Protein AF-A0A0F5VK29-F1 (afdb_monomer)

Secondary structure (DSSP, 8-state):
--------PPPEEEE---STTT-S--PEEEES---HHHHHHHHHHHHHT-TTSPP--EEEEEEETTEEEEEESS--HHHHHHHHHHHHHHHHH--TTSPPPPHHHHHHHTS-GGGS--------SS---HHHHHHHHHHHHHH-GGGG-EE-TTSSSEE-

Foldseek 3Di:
DDDPPPPPWAKAKDFDLDDPVSPDFRKIKIFAADDPVLLVVLLVVVCVPDVPDDRFDWDWADPDRGIIIIGTPDDPPVVSVVSSVSSRCSSRVPPPQFDWDDPVLVVLVPDDPVRNDDDDDDDDPDDDDPVVVVVVVVVVCVVDVVVVWDAPPVRTGTHD

Solvent-accessible surface area (backbone atoms only — not comparable to full-atom values): 10023 Å² total; per-residue (Å²): 138,79,84,80,73,78,76,91,53,72,52,45,70,46,79,57,44,60,66,87,93,41,82,42,67,71,37,36,39,38,36,34,63,71,60,68,68,60,52,51,49,56,55,45,56,68,50,70,80,42,94,84,58,77,76,82,50,66,46,81,44,77,80,50,88,39,32,34,35,43,37,64,74,69,84,54,70,73,61,39,52,54,53,47,51,50,50,43,46,51,64,63,58,72,51,85,70,71,49,66,61,52,72,70,56,51,59,43,68,73,42,61,80,94,68,56,73,87,83,88,87,82,86,68,98,56,90,72,59,70,66,61,53,53,51,50,53,49,51,50,49,70,76,34,64,75,78,60,51,40,65,42,96,84,69,58,35,54,36,126

Sequence (160 aa):
MTVSRSSDAAISVVVDPGPPPHTAPWDLELRGPLDPAVLEDVLGELASGDPGRPGWQHRLLRHGPDHHTLRFIQRDGAIAASVVGRIADLLTELLVIDRPLVPAQCAVLTRPVRHRYEAVFIEPAASPDAGAVREALRSVVAAHPQLRSRLDRTGGRPTG

pLDDT: mean 74.69, std 14.73, range [28.17, 94.69]

Structure (mmCIF, N/CA/C/O backbone):
data_AF-A0A0F5VK29-F1
#
_entry.id   AF-A0A0F5VK29-F1
#
loop_
_atom_site.group_PDB
_atom_site.id
_atom_site.type_symbol
_atom_site.label_atom_id
_atom_site.label_alt_id
_atom_site.label_comp_id
_atom_site.label_asym_id
_atom_site.label_entity_id
_atom_site.label_seq_id
_atom_site.pdbx_PDB_ins_code
_atom_site.Cartn_x
_atom_site.Cartn_y
_atom_site.Cartn_z
_atom_site.occupancy
_atom_site.B_iso_or_equiv
_atom_site.auth_seq_id
_atom_site.auth_comp_id
_atom_site.auth_asym_id
_atom_site.auth_atom_id
_atom_site.pdbx_PDB_model_num
ATOM 1 N N . MET A 1 1 ? -3.551 -27.413 26.839 1.00 30.78 1 MET A N 1
ATOM 2 C CA . MET A 1 1 ? -2.966 -26.962 25.560 1.00 30.78 1 MET A CA 1
ATOM 3 C C . MET A 1 1 ? -4.003 -26.107 24.855 1.00 30.78 1 MET A C 1
ATOM 5 O O . MET A 1 1 ? -4.966 -26.652 24.337 1.00 30.78 1 MET A O 1
ATOM 9 N N . THR A 1 2 ? -3.879 -24.784 24.914 1.00 30.69 2 THR A N 1
ATOM 10 C CA . THR A 1 2 ? -4.768 -23.858 24.199 1.00 30.69 2 THR A CA 1
ATOM 11 C C . THR A 1 2 ? -3.954 -23.179 23.116 1.00 30.69 2 THR A C 1
ATOM 13 O O . THR A 1 2 ? -2.945 -22.539 23.393 1.00 30.69 2 THR A O 1
ATOM 16 N N . VAL A 1 3 ? -4.366 -23.420 21.877 1.00 32.47 3 VAL A N 1
ATOM 17 C CA . VAL A 1 3 ? -3.751 -22.906 20.658 1.00 32.47 3 VAL A CA 1
ATOM 18 C C . VAL A 1 3 ? -3.843 -21.382 20.680 1.00 32.47 3 VAL A C 1
ATOM 20 O O . VAL A 1 3 ? -4.936 -20.834 20.542 1.00 32.47 3 VAL A O 1
ATOM 23 N N . SER A 1 4 ? -2.706 -20.703 20.840 1.00 28.17 4 SER A N 1
ATOM 24 C CA . SER A 1 4 ? -2.569 -19.296 20.470 1.00 28.17 4 SER A CA 1
ATOM 25 C C . SER A 1 4 ? -2.789 -19.200 18.964 1.00 28.17 4 SER A C 1
ATOM 27 O O . SER A 1 4 ? -1.886 -19.468 18.174 1.00 28.17 4 SER A O 1
ATOM 29 N N . ARG A 1 5 ? -4.014 -18.879 18.545 1.00 38.47 5 ARG A N 1
ATOM 30 C CA . ARG A 1 5 ? -4.234 -18.349 17.201 1.00 38.47 5 ARG A CA 1
ATOM 31 C C . ARG A 1 5 ? -3.678 -16.931 17.232 1.00 3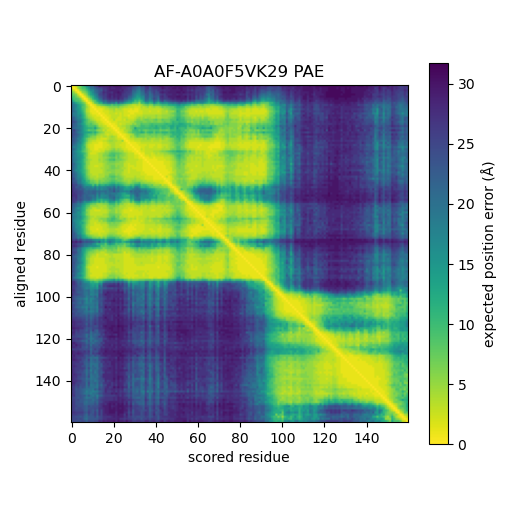8.47 5 ARG A C 1
ATOM 33 O O . ARG A 1 5 ? -4.366 -16.027 17.692 1.00 38.47 5 ARG A O 1
ATOM 40 N N . SER A 1 6 ? -2.420 -16.758 16.828 1.00 39.81 6 SER A N 1
ATOM 41 C CA . SER A 1 6 ? -1.913 -15.437 16.457 1.00 39.81 6 SER A CA 1
ATOM 42 C C . SER A 1 6 ? -2.869 -14.885 15.406 1.00 39.81 6 SER A C 1
ATOM 44 O O . SER A 1 6 ? -3.028 -15.483 14.342 1.00 39.81 6 SER A O 1
ATOM 46 N N . SER A 1 7 ? -3.599 -13.832 15.765 1.00 41.06 7 SER A N 1
ATOM 47 C CA . SER A 1 7 ? -4.552 -13.187 14.874 1.00 41.06 7 SER A CA 1
ATOM 48 C C . SER A 1 7 ? -3.758 -12.451 13.803 1.00 41.06 7 SER A C 1
ATOM 50 O O . SER A 1 7 ? -3.199 -11.391 14.057 1.00 41.06 7 SER A O 1
ATOM 52 N N . ASP A 1 8 ? -3.688 -13.058 12.624 1.00 50.28 8 ASP A N 1
ATOM 53 C CA . ASP A 1 8 ? -3.219 -12.482 11.362 1.00 50.28 8 ASP A CA 1
ATOM 54 C C . ASP A 1 8 ? -4.257 -11.465 10.840 1.00 50.28 8 ASP A C 1
ATOM 56 O O . ASP A 1 8 ? -4.793 -11.589 9.740 1.00 50.28 8 ASP A O 1
ATOM 60 N N . ALA A 1 9 ? -4.683 -10.535 11.699 1.00 61.31 9 ALA A N 1
ATOM 61 C CA . ALA A 1 9 ? -5.687 -9.533 11.368 1.00 61.31 9 ALA A CA 1
ATOM 62 C C . ALA A 1 9 ? -4.984 -8.206 11.080 1.00 61.31 9 ALA A C 1
ATOM 64 O O . ALA A 1 9 ? -4.315 -7.644 11.942 1.00 61.31 9 ALA A O 1
ATOM 65 N N . ALA A 1 10 ? -5.137 -7.721 9.849 1.00 71.12 10 ALA A N 1
ATOM 66 C CA . ALA A 1 10 ? -4.576 -6.452 9.411 1.00 71.12 10 ALA A CA 1
ATOM 67 C C . ALA A 1 10 ? -5.182 -5.270 10.184 1.00 71.12 10 ALA A C 1
ATOM 69 O O . ALA A 1 10 ? -6.384 -5.245 10.464 1.00 71.12 10 ALA A O 1
ATOM 70 N N . ILE A 1 11 ? -4.349 -4.272 10.475 1.00 81.06 11 ILE A N 1
ATOM 71 C CA . ILE A 1 11 ? -4.795 -2.984 10.998 1.00 81.06 11 ILE A CA 1
ATOM 72 C C . ILE A 1 11 ? -5.382 -2.133 9.863 1.00 81.06 11 ILE A C 1
ATOM 74 O O . ILE A 1 11 ? -4.833 -2.048 8.766 1.00 81.06 11 ILE A O 1
ATOM 78 N N . SER A 1 12 ? -6.520 -1.500 10.125 1.00 83.88 12 SER A N 1
ATOM 79 C CA . SER A 1 12 ? -7.158 -0.519 9.253 1.00 83.88 12 SER A CA 1
ATOM 80 C C . SER A 1 12 ? -7.106 0.839 9.932 1.00 83.88 12 SER A C 1
ATOM 82 O O . SER A 1 12 ? -7.496 0.972 11.092 1.00 83.88 12 SER A O 1
ATOM 84 N N . VAL A 1 13 ? -6.692 1.857 9.187 1.00 88.75 13 VAL A N 1
ATOM 85 C CA . VAL A 1 13 ? -6.637 3.240 9.660 1.00 88.75 13 VAL A CA 1
ATOM 86 C C . VAL A 1 13 ? -7.688 4.052 8.915 1.00 88.75 13 VAL A C 1
ATOM 88 O O . VAL A 1 13 ? -7.729 4.038 7.688 1.00 88.75 13 VAL A O 1
ATOM 91 N N . VAL A 1 14 ? -8.562 4.735 9.650 1.00 88.19 14 VAL A N 1
ATOM 92 C CA . VAL A 1 14 ? -9.591 5.615 9.093 1.00 88.19 14 VAL A CA 1
ATOM 93 C C . VAL A 1 14 ? -9.245 7.053 9.454 1.00 88.19 14 VAL A C 1
ATOM 95 O O . VAL A 1 14 ? -9.060 7.389 10.625 1.00 88.19 14 VAL A O 1
ATOM 98 N N . VAL A 1 15 ? -9.173 7.890 8.421 1.00 85.19 15 VAL A N 1
ATOM 99 C CA . VAL A 1 15 ? -9.024 9.340 8.533 1.00 85.19 15 VAL A CA 1
ATOM 100 C C . VAL A 1 15 ? -10.342 9.969 8.109 1.00 85.19 15 VAL A C 1
ATOM 102 O O . VAL A 1 15 ? -10.732 9.839 6.949 1.00 85.19 15 VAL A O 1
ATOM 105 N N . ASP A 1 16 ? -11.025 10.644 9.030 1.00 83.62 16 ASP A N 1
ATOM 106 C CA . ASP A 1 16 ? -12.232 11.412 8.717 1.00 83.62 16 ASP A CA 1
ATOM 107 C C . ASP A 1 16 ? -11.977 12.909 8.948 1.00 83.62 16 ASP A C 1
ATOM 109 O O . ASP A 1 16 ? -12.092 13.397 10.073 1.00 83.62 16 ASP A O 1
ATOM 113 N N . PRO A 1 17 ? -11.619 13.664 7.895 1.00 74.75 17 PRO A N 1
ATOM 114 C CA . PRO A 1 17 ? -11.427 15.106 8.006 1.00 74.75 17 PRO A CA 1
ATOM 115 C C . PRO A 1 17 ? -12.751 15.886 8.095 1.00 74.75 17 PRO A C 1
ATOM 117 O O . PRO A 1 17 ? -12.738 17.112 8.234 1.00 74.75 17 PRO A O 1
ATOM 120 N N . GLY A 1 18 ? -13.905 15.217 7.997 1.00 78.50 18 GLY A N 1
ATOM 121 C CA . GLY A 1 18 ? -15.207 15.857 7.862 1.00 78.50 18 GLY A CA 1
ATOM 122 C C . GLY A 1 18 ? -15.380 16.596 6.524 1.00 78.50 18 GLY A C 1
ATOM 123 O O . GLY A 1 18 ? -14.492 16.587 5.662 1.00 78.50 18 GLY A O 1
ATOM 124 N N . PRO A 1 19 ? -16.534 17.256 6.313 1.00 78.94 19 PRO A N 1
ATOM 125 C CA . PRO A 1 19 ? -16.802 17.983 5.076 1.00 78.94 19 PRO A CA 1
ATOM 126 C C . PRO A 1 19 ? -15.850 19.182 4.902 1.00 78.94 19 PRO A C 1
ATOM 128 O O . PRO A 1 19 ? -15.427 19.773 5.902 1.00 78.94 19 PRO A O 1
ATOM 131 N N . PRO A 1 20 ? -15.532 19.595 3.656 1.00 77.25 20 PRO A N 1
ATOM 132 C CA . PRO A 1 20 ? -14.793 20.829 3.394 1.00 77.25 20 PRO A CA 1
ATOM 133 C C . PRO A 1 20 ? -15.424 22.021 4.141 1.00 77.25 20 PRO A C 1
ATOM 135 O O . PRO A 1 20 ? -16.649 22.162 4.115 1.00 77.25 20 PRO A O 1
ATOM 138 N N . PRO A 1 21 ? -14.630 22.874 4.813 1.00 79.50 21 PRO A N 1
ATOM 139 C CA . PRO A 1 21 ? -13.175 23.020 4.699 1.00 79.50 21 PRO A CA 1
ATOM 140 C C . PRO A 1 21 ? -12.348 22.141 5.666 1.00 79.50 21 PRO A C 1
ATOM 142 O O . PRO A 1 21 ? -11.242 22.525 6.028 1.00 79.50 21 PRO A O 1
ATOM 145 N N . HIS A 1 22 ? -12.855 20.972 6.072 1.00 77.75 22 HIS A N 1
ATOM 146 C CA . HIS A 1 22 ? -12.179 20.001 6.943 1.00 77.75 22 HIS A CA 1
ATOM 147 C C . HIS A 1 22 ? -11.922 20.532 8.356 1.00 77.75 22 HIS A C 1
ATOM 149 O O . HIS A 1 22 ? -10.799 20.578 8.854 1.00 77.75 22 HIS A O 1
ATOM 155 N N . THR A 1 23 ? -12.998 20.975 9.010 1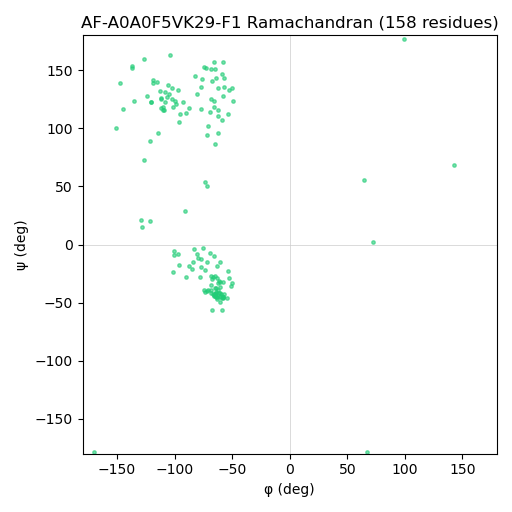.00 73.31 23 THR A N 1
ATOM 156 C CA . THR A 1 23 ? -12.948 21.510 10.379 1.00 73.31 23 THR A CA 1
ATOM 157 C C . THR A 1 23 ? -12.977 20.424 11.452 1.00 73.31 23 THR A C 1
ATOM 159 O O . THR A 1 23 ? -12.937 20.751 12.642 1.00 73.31 23 THR A O 1
ATOM 162 N N . ALA A 1 24 ? -13.115 19.150 11.068 1.00 74.81 24 ALA A N 1
ATOM 163 C CA . ALA A 1 24 ? -13.081 18.063 12.031 1.00 74.81 24 ALA A CA 1
ATOM 164 C C . ALA A 1 24 ? -11.663 17.914 12.612 1.00 74.81 24 ALA A C 1
ATOM 166 O O . ALA A 1 24 ? -10.673 18.252 11.958 1.00 74.81 24 ALA A O 1
ATOM 167 N N . PRO A 1 25 ? -11.534 17.426 13.855 1.00 76.81 25 PRO A N 1
ATOM 168 C CA . PRO A 1 25 ? -10.239 17.026 14.381 1.00 76.81 25 PRO A CA 1
ATOM 169 C C . PRO A 1 25 ? -9.609 15.961 13.477 1.00 76.81 25 PRO A C 1
ATOM 171 O O . PRO A 1 25 ? -10.279 15.002 13.110 1.00 76.81 25 PRO A O 1
ATOM 174 N N . TRP A 1 26 ? -8.318 16.101 13.178 1.00 82.81 26 TRP A N 1
ATOM 175 C CA . TRP A 1 26 ? -7.522 15.092 12.472 1.00 82.81 26 TRP A C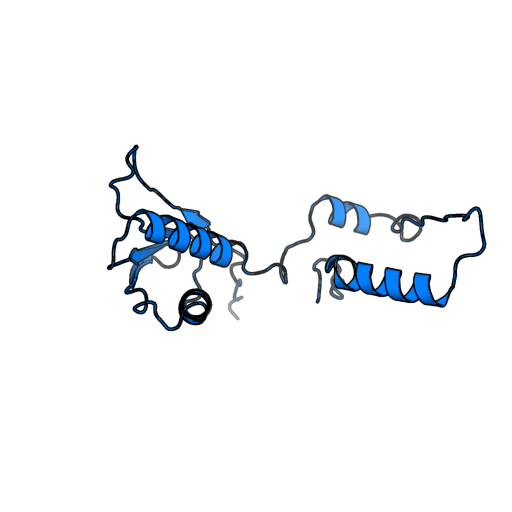A 1
ATOM 176 C C . TRP A 1 26 ? -7.198 13.899 13.388 1.00 82.81 26 TRP A C 1
ATOM 178 O O . TRP A 1 26 ? -6.040 13.568 13.614 1.00 82.81 26 TRP A O 1
ATOM 188 N N . ASP A 1 27 ? -8.223 13.302 13.988 1.00 86.94 27 ASP A N 1
ATOM 189 C CA . ASP A 1 27 ? -8.093 12.110 14.818 1.00 86.94 27 ASP A CA 1
ATOM 190 C C . ASP A 1 27 ? -8.050 10.868 13.912 1.00 86.94 27 ASP A C 1
ATOM 192 O O . ASP A 1 27 ? -8.709 10.809 12.873 1.00 86.94 27 ASP A O 1
ATOM 196 N N . LEU A 1 28 ? -7.265 9.870 14.311 1.00 89.31 28 LEU A N 1
ATOM 197 C CA . LEU A 1 28 ? -7.144 8.597 13.609 1.00 89.31 28 LEU A CA 1
ATOM 198 C C . LEU A 1 28 ? -7.948 7.522 14.319 1.00 89.31 28 LEU A C 1
ATOM 200 O O . LEU A 1 28 ? -7.707 7.249 15.494 1.00 89.31 28 LEU A O 1
ATOM 204 N N . GLU A 1 29 ? -8.851 6.864 13.603 1.00 91.56 29 GLU A N 1
ATOM 205 C CA . GLU A 1 29 ? -9.487 5.647 14.095 1.00 91.56 29 GLU A CA 1
ATOM 206 C C . GLU A 1 29 ? -8.686 4.431 13.614 1.00 91.56 29 GLU A C 1
ATOM 208 O O . GLU A 1 29 ? -8.465 4.235 12.420 1.00 91.56 29 GLU A O 1
ATOM 213 N N . LEU A 1 30 ? -8.228 3.621 14.565 1.00 90.56 30 LEU A N 1
ATOM 214 C CA . LEU A 1 30 ? -7.421 2.428 14.339 1.00 90.56 30 LEU A CA 1
ATOM 215 C C . LEU A 1 30 ? -8.280 1.205 14.657 1.00 90.56 30 LEU A C 1
ATOM 217 O O . LEU A 1 30 ? -8.741 1.039 15.792 1.00 90.56 30 LEU A O 1
ATOM 221 N N . ARG A 1 31 ? -8.499 0.356 13.655 1.00 86.50 31 ARG A N 1
ATOM 222 C CA . ARG A 1 31 ? -9.297 -0.868 13.754 1.00 86.50 31 ARG A CA 1
ATOM 223 C C . ARG A 1 31 ? -8.422 -2.091 13.524 1.00 86.50 31 ARG A C 1
ATOM 225 O O . ARG A 1 31 ? -7.604 -2.087 12.614 1.00 86.50 31 ARG A O 1
ATOM 232 N N . GLY A 1 32 ? -8.644 -3.148 14.291 1.00 84.88 32 GLY A N 1
ATOM 233 C CA . GLY A 1 32 ? -7.812 -4.349 14.288 1.00 84.88 32 GLY A CA 1
ATOM 234 C C . GLY A 1 32 ? -6.811 -4.374 15.447 1.00 84.88 32 GLY A C 1
ATOM 235 O O . GLY A 1 32 ? -6.745 -3.419 16.233 1.00 84.88 32 GLY A O 1
ATOM 236 N N . PRO A 1 33 ? -6.046 -5.470 15.569 1.00 82.00 33 PRO A N 1
ATOM 237 C CA . PRO A 1 33 ? -5.086 -5.633 16.646 1.00 82.00 33 PRO A CA 1
ATOM 238 C C . PRO A 1 33 ? -3.976 -4.590 16.502 1.00 82.00 33 PRO A C 1
ATOM 240 O O . PRO A 1 33 ? -3.317 -4.495 15.468 1.00 82.00 33 PRO A O 1
ATOM 243 N N . LEU A 1 34 ? -3.776 -3.797 17.551 1.00 81.88 34 LEU A N 1
ATOM 244 C CA . LEU A 1 34 ? -2.750 -2.762 17.602 1.00 81.88 34 LEU A CA 1
ATOM 245 C C . LEU A 1 34 ? -1.658 -3.186 18.583 1.00 81.88 34 LEU A C 1
ATOM 247 O O . LEU A 1 34 ? -1.918 -3.285 19.784 1.00 81.88 34 LEU A O 1
ATOM 251 N N . ASP A 1 35 ? -0.441 -3.396 18.083 1.00 80.38 35 ASP A N 1
ATOM 252 C CA . ASP A 1 35 ? 0.739 -3.531 18.936 1.00 80.38 35 ASP A CA 1
ATOM 253 C C . ASP A 1 35 ? 1.172 -2.134 19.425 1.00 80.38 35 ASP A C 1
ATOM 255 O O . ASP A 1 35 ? 1.538 -1.285 18.605 1.00 80.38 35 ASP A O 1
ATOM 259 N N . PRO A 1 36 ? 1.142 -1.858 20.745 1.00 78.81 36 PRO A N 1
ATOM 260 C CA . PRO A 1 36 ? 1.591 -0.579 21.280 1.00 78.81 36 PRO A CA 1
ATOM 261 C C . PRO A 1 36 ? 3.046 -0.253 20.928 1.00 78.81 36 PRO A C 1
ATOM 263 O O . PRO A 1 36 ? 3.355 0.917 20.742 1.00 78.81 36 PRO A O 1
ATOM 266 N N . ALA A 1 37 ? 3.929 -1.250 20.813 1.00 77.06 37 ALA A N 1
ATOM 267 C CA . ALA A 1 37 ? 5.334 -1.016 20.484 1.00 77.06 37 ALA A CA 1
ATOM 268 C C . ALA A 1 37 ? 5.505 -0.510 19.044 1.00 77.06 37 ALA A C 1
ATOM 270 O O . ALA A 1 37 ? 6.293 0.400 18.807 1.00 77.06 37 ALA A O 1
ATOM 271 N N . VAL A 1 38 ? 4.720 -1.049 18.105 1.00 79.81 38 VAL A N 1
ATOM 272 C CA . VAL A 1 38 ? 4.691 -0.592 16.707 1.00 79.81 38 VAL A CA 1
ATOM 273 C C . VAL A 1 38 ? 4.189 0.847 16.618 1.00 79.81 38 VAL A C 1
ATOM 275 O O . VAL A 1 38 ? 4.751 1.655 15.885 1.00 79.81 38 VAL A O 1
ATOM 278 N N . LEU A 1 39 ? 3.150 1.190 17.385 1.00 83.50 39 LEU A N 1
ATOM 279 C CA . 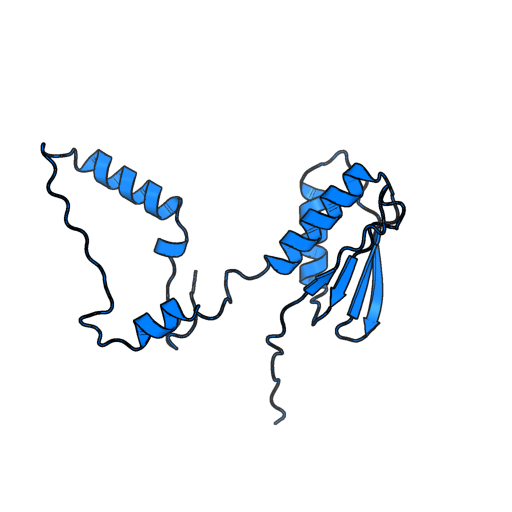LEU A 1 39 ? 2.649 2.562 17.416 1.00 83.50 39 LEU A CA 1
ATOM 280 C C . LEU A 1 39 ? 3.701 3.543 17.956 1.00 83.50 39 LEU A C 1
ATOM 282 O O . LEU A 1 39 ? 3.884 4.608 17.372 1.00 83.50 39 LEU A O 1
ATOM 286 N N . GLU A 1 40 ? 4.390 3.197 19.044 1.00 81.94 40 GLU A N 1
ATOM 287 C CA . GLU A 1 40 ? 5.453 4.039 19.612 1.00 81.94 40 GLU A CA 1
ATOM 288 C C . GLU A 1 40 ? 6.642 4.199 18.652 1.00 81.94 40 GLU A C 1
ATOM 290 O O . GLU A 1 40 ? 7.185 5.296 18.545 1.00 81.94 40 GLU A O 1
ATOM 295 N N . ASP A 1 41 ? 7.014 3.153 17.908 1.00 80.12 41 ASP A N 1
ATOM 296 C CA . ASP A 1 41 ? 8.082 3.218 16.899 1.00 80.12 41 ASP A CA 1
ATOM 297 C C . ASP A 1 41 ? 7.723 4.185 15.759 1.00 80.12 41 ASP A C 1
ATOM 299 O O . ASP A 1 41 ? 8.488 5.097 15.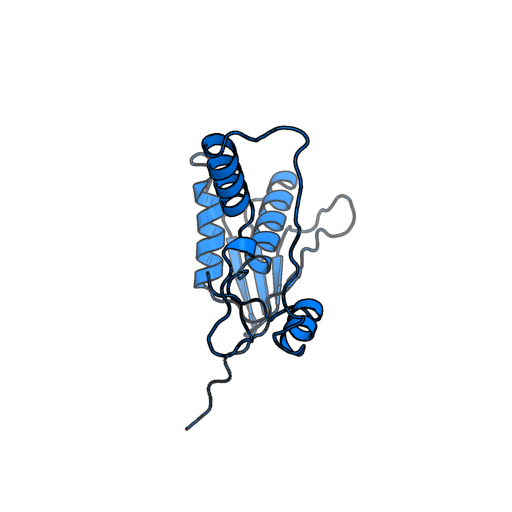444 1.00 80.12 41 ASP A O 1
ATOM 303 N N . VAL A 1 42 ? 6.499 4.083 15.226 1.00 84.44 42 VAL A N 1
ATOM 304 C CA . VAL A 1 42 ? 5.972 5.005 14.203 1.00 84.44 42 VAL A CA 1
ATOM 305 C C . VAL A 1 42 ? 5.946 6.452 14.705 1.00 84.44 42 VAL A C 1
ATOM 307 O O . VAL A 1 42 ? 6.314 7.383 13.984 1.00 84.44 42 VAL A O 1
ATOM 310 N N . LEU A 1 43 ? 5.525 6.668 15.953 1.00 81.50 43 LEU A N 1
ATOM 311 C CA . LEU A 1 43 ? 5.513 7.999 16.562 1.00 81.50 43 LEU A CA 1
ATOM 312 C C . LEU A 1 43 ? 6.935 8.532 16.804 1.00 81.50 43 LEU A C 1
ATOM 314 O O . LEU A 1 43 ? 7.176 9.731 16.639 1.00 81.50 43 LEU A O 1
ATOM 318 N N . GLY A 1 44 ? 7.879 7.651 17.140 1.00 76.06 44 GLY A N 1
ATOM 319 C CA . GLY A 1 44 ? 9.302 7.954 17.272 1.00 76.06 44 GLY A CA 1
ATOM 320 C C . GLY A 1 44 ? 9.959 8.345 15.946 1.00 76.06 44 GLY A C 1
ATOM 321 O O . GLY A 1 44 ? 10.672 9.350 15.897 1.00 76.06 44 GLY A O 1
ATOM 322 N N . GLU A 1 45 ? 9.670 7.623 14.857 1.00 75.75 45 GLU A N 1
ATOM 323 C CA . GLU A 1 45 ? 10.155 7.936 13.502 1.00 75.75 45 GLU A CA 1
ATOM 324 C C . GLU A 1 45 ? 9.782 9.374 13.118 1.00 75.75 45 GLU A C 1
ATOM 326 O O . GLU A 1 45 ? 10.628 10.160 12.682 1.00 75.75 45 GLU A O 1
ATOM 331 N N . LEU A 1 46 ? 8.533 9.760 13.380 1.00 73.50 46 LEU A N 1
ATOM 332 C CA . LEU A 1 46 ? 8.020 11.095 13.073 1.00 73.50 46 LEU A CA 1
ATOM 333 C C . LEU A 1 46 ? 8.656 12.209 13.908 1.00 73.50 46 LEU A C 1
ATOM 335 O O . LEU A 1 46 ? 8.752 13.342 13.434 1.00 73.50 46 LEU A O 1
ATOM 339 N N . ALA A 1 47 ? 9.085 11.907 15.134 1.00 69.31 47 ALA A N 1
ATOM 340 C CA . ALA A 1 47 ? 9.801 12.852 15.987 1.00 69.31 47 ALA A CA 1
ATOM 341 C C . ALA A 1 47 ? 11.282 12.998 15.586 1.00 69.31 47 ALA A C 1
ATOM 343 O O . ALA A 1 47 ? 11.873 14.057 15.781 1.00 69.31 47 ALA A O 1
ATOM 344 N N . SER A 1 48 ? 11.880 11.954 15.004 1.00 66.38 48 SER A N 1
ATOM 345 C CA . SER A 1 48 ? 13.307 11.911 14.654 1.00 66.38 48 SER A CA 1
ATOM 346 C C . SER A 1 48 ? 13.692 12.770 13.439 1.00 66.38 48 SER A C 1
ATOM 348 O O . SER A 1 48 ? 14.848 13.171 13.309 1.00 66.38 48 SER A O 1
ATOM 350 N N . GLY A 1 49 ? 12.727 13.083 12.567 1.00 58.62 49 GLY A N 1
ATOM 351 C CA . GLY A 1 49 ? 12.959 13.806 11.314 1.00 58.62 49 GLY A CA 1
ATOM 352 C C . GLY A 1 49 ? 13.110 15.328 11.438 1.00 58.62 49 GLY A C 1
ATOM 353 O O . GLY A 1 49 ? 13.510 15.963 10.464 1.00 58.62 49 GLY A O 1
ATOM 354 N N . ASP A 1 50 ? 12.801 15.928 12.594 1.00 55.88 50 ASP A N 1
ATOM 355 C CA . ASP A 1 50 ? 12.883 17.382 12.787 1.00 55.88 50 ASP A CA 1
ATOM 356 C C . ASP A 1 50 ? 13.177 17.761 14.258 1.00 55.88 50 ASP A C 1
ATOM 358 O O . ASP A 1 50 ? 12.261 17.792 15.085 1.00 55.88 50 ASP A O 1
ATOM 362 N N . PRO A 1 51 ? 14.437 18.093 14.610 1.00 53.22 51 PRO A N 1
ATOM 363 C CA . PRO A 1 51 ? 14.826 18.446 15.977 1.00 53.22 51 PRO A CA 1
ATOM 364 C C . PRO A 1 51 ? 14.253 19.790 16.467 1.00 53.22 51 PRO A C 1
ATOM 366 O O . PRO A 1 51 ? 14.420 20.124 17.639 1.00 53.22 51 PRO A O 1
ATOM 369 N N . GLY A 1 52 ? 13.599 20.574 15.597 1.00 53.75 52 GLY A N 1
ATOM 370 C CA . GLY A 1 52 ? 12.936 21.833 15.948 1.00 53.75 52 GLY A CA 1
ATOM 371 C C . GLY A 1 52 ? 11.428 21.710 16.186 1.00 53.75 52 GLY A C 1
ATOM 372 O O . GLY A 1 52 ? 10.804 22.678 16.631 1.00 53.75 52 GLY A O 1
ATOM 373 N N . ARG A 1 53 ? 10.821 20.548 15.906 1.00 59.31 53 ARG A N 1
ATOM 374 C CA . ARG A 1 53 ? 9.382 20.343 16.107 1.00 59.31 53 ARG A CA 1
ATOM 375 C C . ARG A 1 53 ? 9.073 20.045 17.575 1.00 59.31 53 ARG A C 1
ATOM 377 O O . ARG A 1 53 ? 9.666 19.130 18.145 1.00 59.31 53 ARG A O 1
ATOM 384 N N . PRO A 1 54 ? 8.109 20.749 18.201 1.00 57.06 54 PRO A N 1
ATOM 385 C CA . PRO A 1 54 ? 7.589 20.317 19.490 1.00 57.06 54 PRO A CA 1
ATOM 386 C C . PRO A 1 54 ? 7.034 18.899 19.328 1.00 57.06 54 PRO A C 1
ATOM 388 O O . PRO A 1 54 ? 6.260 18.641 18.405 1.00 57.06 54 PRO A O 1
ATOM 391 N N . GLY A 1 55 ? 7.468 17.978 20.194 1.00 62.94 55 GLY A N 1
ATOM 392 C CA . GLY A 1 55 ? 7.027 16.586 20.157 1.00 62.94 55 GLY A CA 1
AT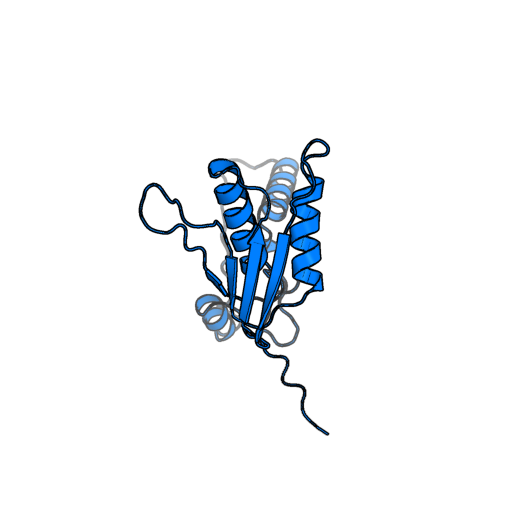OM 393 C C . GLY A 1 55 ? 5.504 16.521 20.085 1.00 62.94 55 GLY A C 1
ATOM 394 O O . GLY A 1 55 ? 4.815 17.124 20.912 1.00 62.94 55 GLY A O 1
ATOM 395 N N . TRP A 1 56 ? 4.983 15.847 19.060 1.00 69.00 56 TRP A N 1
ATOM 396 C CA . TRP A 1 56 ? 3.553 15.799 18.782 1.00 69.00 56 TRP A CA 1
ATOM 397 C C . TRP A 1 56 ? 2.809 15.210 19.974 1.00 69.00 56 TRP A C 1
ATOM 399 O O . TRP A 1 56 ? 2.859 14.008 20.243 1.00 69.00 56 TRP A O 1
ATOM 409 N N . GLN A 1 57 ? 2.104 16.078 20.696 1.00 76.31 57 GLN A N 1
ATOM 410 C CA . GLN A 1 57 ? 1.273 15.658 21.807 1.00 76.31 57 GLN A CA 1
ATOM 411 C C . GLN A 1 57 ? 0.082 14.884 21.255 1.00 76.31 57 GLN A C 1
ATOM 413 O O . GLN A 1 57 ? -0.777 15.437 20.562 1.00 76.31 57 GLN A O 1
ATOM 418 N N . HIS A 1 58 ? 0.036 13.599 21.574 1.00 81.31 58 HIS A N 1
ATOM 419 C CA . HIS A 1 58 ? -1.017 12.695 21.157 1.00 81.31 58 HIS A CA 1
ATOM 420 C C . HIS A 1 58 ? -1.606 11.986 22.377 1.00 81.31 58 HIS A C 1
ATOM 422 O O . HIS A 1 58 ? -1.005 11.915 23.450 1.00 81.31 58 HIS A O 1
ATOM 428 N N . ARG A 1 59 ? -2.821 11.471 22.220 1.00 87.19 59 ARG A N 1
ATOM 429 C CA . ARG A 1 59 ? -3.488 10.641 23.216 1.00 87.19 59 ARG A CA 1
ATOM 430 C C . ARG A 1 59 ? -4.123 9.453 22.520 1.00 87.19 59 ARG A C 1
ATOM 432 O O . ARG A 1 59 ? -4.966 9.634 21.646 1.00 87.19 59 ARG A O 1
ATOM 439 N N . LEU A 1 60 ? -3.757 8.253 22.955 1.00 89.50 60 LEU A N 1
ATOM 440 C CA . LEU A 1 60 ? -4.415 7.026 22.529 1.00 89.50 60 LEU A CA 1
ATOM 441 C C . LEU A 1 60 ? -5.619 6.747 23.437 1.00 89.50 60 LEU A C 1
ATOM 443 O O . LEU A 1 60 ? -5.479 6.547 24.644 1.00 89.50 60 LEU A O 1
ATOM 447 N N . LEU A 1 61 ? -6.812 6.744 22.857 1.00 90.50 61 LEU A N 1
ATOM 448 C CA . LEU A 1 61 ? -8.057 6.339 23.499 1.00 90.50 61 LEU A CA 1
ATOM 449 C C . LEU A 1 61 ? -8.364 4.904 23.074 1.00 90.50 61 LEU A C 1
ATOM 451 O O . LEU A 1 61 ? -8.440 4.619 21.883 1.00 90.50 61 LEU A O 1
ATOM 455 N N . ARG A 1 62 ? -8.524 3.994 24.035 1.00 91.31 62 ARG A N 1
ATOM 456 C CA . ARG A 1 62 ? -8.868 2.595 23.752 1.00 91.31 62 ARG A CA 1
ATOM 457 C C . ARG A 1 62 ? -10.369 2.401 23.940 1.00 91.31 62 ARG A C 1
ATOM 459 O O . ARG A 1 62 ? -10.867 2.643 25.037 1.00 91.31 62 ARG A O 1
ATOM 466 N N . HIS A 1 63 ? -11.067 1.964 22.895 1.00 89.56 63 HIS A N 1
ATOM 467 C CA . HIS A 1 63 ? -12.508 1.668 22.933 1.00 89.56 63 HIS A CA 1
ATOM 468 C C . HIS A 1 63 ? -12.783 0.167 23.040 1.00 89.56 63 HIS A C 1
ATOM 470 O O . HIS A 1 63 ? -13.835 -0.242 23.522 1.00 89.56 63 HIS A O 1
ATOM 476 N N . GLY A 1 64 ? -11.828 -0.659 22.615 1.00 84.31 64 GLY A N 1
ATOM 477 C CA . GLY A 1 64 ? -11.870 -2.113 22.698 1.00 84.31 64 GLY A CA 1
ATOM 478 C C . GLY A 1 64 ? -10.516 -2.729 22.335 1.00 84.31 64 GLY A C 1
ATOM 479 O O . GLY A 1 64 ? -9.575 -1.988 22.055 1.00 84.31 64 GLY A O 1
ATOM 480 N N . PRO A 1 65 ? -10.401 -4.068 22.329 1.00 81.25 65 PRO A N 1
ATOM 481 C CA . PRO A 1 65 ? -9.147 -4.752 21.997 1.00 81.25 65 PRO A CA 1
ATOM 482 C C . PRO A 1 65 ? -8.660 -4.454 20.572 1.00 81.25 65 PRO A C 1
ATOM 484 O O . PRO A 1 65 ? -7.459 -4.364 20.353 1.00 81.25 65 PRO A O 1
ATOM 487 N N . ASP A 1 66 ? -9.592 -4.223 19.644 1.00 86.25 66 ASP A N 1
ATOM 488 C CA . ASP A 1 66 ? -9.315 -3.982 18.224 1.00 86.25 66 ASP A CA 1
ATOM 489 C C . ASP A 1 66 ? -9.844 -2.618 17.749 1.00 86.25 66 ASP A C 1
ATOM 491 O O . ASP A 1 66 ? -10.122 -2.426 16.567 1.00 86.25 66 ASP A O 1
ATOM 495 N N . HIS A 1 67 ? -10.081 -1.676 18.667 1.00 90.44 67 HIS A N 1
ATOM 496 C CA . HIS A 1 67 ? -10.616 -0.362 18.316 1.00 90.44 67 HIS A CA 1
ATOM 497 C C . HIS A 1 67 ? -10.023 0.729 19.203 1.00 90.44 67 HIS A C 1
ATOM 499 O O . HIS A 1 67 ? -10.234 0.764 20.421 1.00 90.44 67 HIS A O 1
ATOM 505 N N . HIS A 1 68 ? -9.300 1.643 18.564 1.00 91.31 68 HIS A N 1
ATOM 506 C CA . HIS A 1 68 ? -8.591 2.731 19.212 1.00 91.31 68 HIS A CA 1
ATOM 507 C C . HIS A 1 68 ? -8.783 4.039 18.445 1.00 91.31 68 HIS A C 1
ATOM 509 O O . HIS A 1 68 ? -8.979 4.042 17.234 1.00 91.31 68 HIS A O 1
ATOM 515 N N . THR A 1 69 ? -8.671 5.162 19.146 1.00 92.19 69 THR A N 1
ATOM 516 C CA . THR A 1 69 ? -8.569 6.486 18.533 1.00 92.19 69 THR A CA 1
ATOM 517 C C . THR A 1 69 ? -7.263 7.133 18.954 1.00 92.19 69 THR A C 1
ATOM 519 O O . THR A 1 69 ? -7.020 7.317 20.146 1.00 92.19 69 THR A O 1
ATOM 522 N N . LEU A 1 70 ? -6.433 7.509 17.989 1.00 89.88 70 LEU A N 1
ATOM 523 C CA . LEU A 1 70 ? -5.249 8.324 18.214 1.00 89.88 70 LEU A CA 1
ATOM 524 C C . LEU A 1 70 ? -5.602 9.790 17.944 1.00 89.88 70 LEU A C 1
ATOM 526 O O . LEU A 1 70 ? -5.896 10.178 16.817 1.00 89.88 70 LEU A O 1
ATOM 530 N N . ARG A 1 71 ? -5.596 10.599 19.004 1.00 87.25 71 ARG A N 1
ATOM 531 C CA . ARG A 1 71 ? -6.006 12.007 18.983 1.00 87.25 71 ARG A CA 1
ATOM 532 C C . ARG A 1 71 ? -4.811 12.938 19.129 1.00 87.25 71 ARG A C 1
ATOM 534 O O . ARG A 1 71 ? -4.049 12.788 20.082 1.00 87.25 71 ARG A O 1
ATOM 541 N N . PHE A 1 72 ? -4.702 13.946 18.266 1.00 80.75 72 PHE A N 1
ATOM 542 C CA . PHE A 1 72 ? -3.629 14.949 18.316 1.00 80.75 72 PHE A CA 1
ATOM 543 C C . PHE A 1 72 ? -4.085 16.218 19.049 1.00 80.75 72 PHE A C 1
ATOM 545 O O . PHE A 1 72 ? -5.179 16.746 18.821 1.00 80.75 72 PHE A O 1
ATOM 552 N N . ILE A 1 73 ? -3.251 16.699 19.973 1.00 73.94 73 ILE A N 1
ATOM 553 C CA . ILE A 1 73 ? -3.567 17.812 20.883 1.00 73.94 73 ILE A CA 1
ATOM 554 C C . ILE A 1 73 ? -3.169 19.167 20.268 1.00 73.94 73 ILE A C 1
ATOM 556 O O . ILE A 1 73 ? -3.830 20.170 20.539 1.00 73.94 73 ILE A O 1
ATOM 560 N N . GLN A 1 74 ? -2.166 19.206 19.383 1.00 65.25 74 GLN A N 1
ATOM 561 C CA . GLN A 1 74 ? -1.693 20.431 18.725 1.00 65.25 74 GLN A CA 1
ATOM 562 C C . GLN A 1 74 ? -2.127 20.468 17.249 1.00 65.25 74 GLN A C 1
ATOM 564 O O . GLN A 1 74 ? -1.941 19.499 16.517 1.00 65.25 74 GLN A O 1
ATOM 569 N N . ARG A 1 75 ? -2.782 21.564 16.836 1.00 61.66 75 ARG A N 1
ATOM 570 C CA . ARG A 1 75 ? -3.669 21.618 15.657 1.00 61.66 75 ARG A CA 1
ATOM 571 C C . ARG A 1 75 ? -3.308 22.736 14.681 1.00 61.66 75 ARG A C 1
ATOM 573 O O . ARG A 1 75 ? -4.036 23.719 14.570 1.00 61.66 75 ARG A O 1
ATOM 580 N N . ASP A 1 76 ? -2.216 22.564 13.950 1.00 67.38 76 ASP A N 1
ATOM 581 C CA . ASP A 1 76 ? -2.082 23.236 12.655 1.00 67.38 76 ASP A CA 1
ATOM 582 C C . ASP A 1 76 ? -2.661 22.306 11.580 1.00 67.38 76 ASP A C 1
ATOM 584 O O . ASP A 1 76 ? -2.144 21.211 11.375 1.00 67.38 76 ASP A O 1
ATOM 588 N N . GLY A 1 77 ? -3.769 22.700 10.945 1.00 65.75 77 GLY A N 1
ATOM 589 C CA . GLY A 1 77 ? -4.584 21.821 10.099 1.00 65.75 77 GLY A CA 1
ATOM 590 C C . GLY A 1 77 ? -3.849 21.232 8.891 1.00 65.75 77 GLY A C 1
ATOM 591 O O . GLY A 1 77 ? -4.059 20.065 8.570 1.00 65.75 77 GLY A O 1
ATOM 592 N N . ALA A 1 78 ? -2.954 21.993 8.253 1.00 68.12 78 ALA A N 1
ATOM 593 C CA . ALA A 1 78 ? -2.199 21.500 7.096 1.00 68.12 78 ALA A CA 1
ATOM 594 C C . ALA A 1 78 ? -1.102 20.511 7.517 1.00 68.12 78 ALA A C 1
ATOM 596 O O . ALA A 1 78 ? -0.888 19.483 6.872 1.00 68.12 78 ALA A O 1
ATOM 597 N N . ILE A 1 79 ? -0.435 20.794 8.637 1.00 71.69 79 ILE A N 1
ATOM 598 C CA . ILE A 1 79 ? 0.602 19.917 9.178 1.00 71.69 79 ILE A CA 1
ATOM 599 C C . ILE A 1 79 ? -0.026 18.645 9.758 1.00 71.69 79 ILE A C 1
ATOM 601 O O . ILE A 1 79 ? 0.495 17.552 9.541 1.00 71.69 79 ILE A O 1
ATOM 605 N N . ALA A 1 80 ? -1.168 18.771 10.435 1.00 76.00 80 ALA A N 1
ATOM 606 C CA . ALA A 1 80 ? -1.906 17.655 11.010 1.00 76.00 80 ALA A CA 1
ATOM 607 C C . ALA A 1 80 ? -2.349 16.658 9.933 1.00 76.00 80 ALA A C 1
ATOM 609 O O . ALA A 1 80 ? -2.124 15.467 10.108 1.00 76.00 80 ALA A O 1
ATOM 610 N N . ALA A 1 81 ? -2.873 17.129 8.796 1.00 78.00 81 ALA A N 1
ATOM 611 C CA . ALA A 1 81 ? -3.244 16.265 7.673 1.00 78.00 81 ALA A CA 1
ATOM 612 C C . ALA A 1 81 ? -2.056 15.437 7.154 1.00 78.00 81 ALA A C 1
ATOM 614 O O . ALA A 1 81 ? -2.171 14.230 6.947 1.00 78.00 81 ALA A O 1
ATOM 615 N N . SER A 1 82 ? -0.896 16.080 6.983 1.00 77.19 82 SER A N 1
ATOM 616 C CA . SER A 1 82 ? 0.330 15.427 6.512 1.00 77.19 82 SER A CA 1
ATOM 617 C C . SER A 1 82 ? 0.855 14.386 7.506 1.00 77.19 82 SER A C 1
ATOM 619 O O . SER A 1 82 ? 1.192 13.272 7.111 1.00 77.19 82 SER A O 1
ATOM 621 N N . VAL A 1 83 ? 0.879 14.722 8.799 1.00 80.00 83 VAL A N 1
ATOM 622 C CA . VAL A 1 83 ? 1.312 13.809 9.868 1.00 80.00 83 VAL A CA 1
ATOM 623 C C . VAL A 1 83 ? 0.369 12.614 9.976 1.00 80.00 83 VAL A C 1
ATOM 625 O O . VAL A 1 83 ? 0.819 11.476 10.040 1.00 80.00 83 VAL A O 1
ATOM 628 N N . VAL A 1 84 ? -0.936 12.860 9.945 1.00 83.81 84 VAL A N 1
ATOM 629 C CA . VAL A 1 84 ? -1.964 11.823 10.041 1.00 83.81 84 VAL A CA 1
ATOM 630 C C . VAL A 1 84 ? -1.938 10.881 8.844 1.00 83.81 84 VAL A C 1
ATOM 632 O O . VAL A 1 84 ? -1.992 9.668 9.037 1.00 83.81 84 VAL A O 1
ATOM 635 N N . GLY A 1 85 ? -1.774 11.417 7.631 1.00 82.62 85 GLY A N 1
ATOM 636 C CA . GLY A 1 85 ? -1.556 10.611 6.431 1.00 82.62 85 GLY A CA 1
ATOM 637 C C . GLY A 1 85 ? -0.309 9.738 6.553 1.00 82.62 85 GLY A C 1
ATOM 638 O O . GLY A 1 85 ? -0.386 8.536 6.338 1.00 82.62 85 GLY A O 1
ATOM 639 N N . ARG A 1 86 ? 0.813 10.303 7.017 1.00 82.50 86 ARG A N 1
ATOM 640 C CA . ARG A 1 86 ? 2.059 9.544 7.190 1.00 82.50 86 ARG A CA 1
ATOM 641 C C . ARG A 1 86 ? 1.949 8.445 8.249 1.00 82.50 86 ARG A C 1
ATOM 643 O O . ARG A 1 86 ? 2.512 7.375 8.057 1.00 82.50 86 ARG A O 1
ATOM 650 N N . ILE A 1 87 ? 1.230 8.681 9.346 1.00 84.00 87 ILE A N 1
ATOM 651 C CA . ILE A 1 87 ? 0.959 7.648 10.360 1.00 84.00 87 ILE A CA 1
ATOM 652 C C . ILE A 1 87 ? 0.082 6.545 9.775 1.00 84.00 87 ILE A C 1
ATOM 654 O O . ILE A 1 87 ? 0.352 5.371 10.013 1.00 84.00 87 ILE A O 1
ATOM 658 N N . ALA A 1 88 ? -0.952 6.907 9.011 1.00 85.56 88 ALA A N 1
ATOM 659 C CA . ALA A 1 88 ? -1.806 5.937 8.339 1.00 85.56 88 ALA A CA 1
ATOM 660 C C . ALA A 1 88 ? -1.002 5.078 7.357 1.00 85.56 88 ALA A C 1
ATOM 662 O O . ALA A 1 88 ? -1.126 3.854 7.391 1.00 85.56 88 ALA A O 1
ATOM 663 N N . ASP A 1 89 ? -0.132 5.699 6.560 1.00 83.12 89 ASP A N 1
ATOM 664 C CA . ASP A 1 89 ? 0.783 4.995 5.667 1.00 83.12 89 ASP A CA 1
ATOM 665 C C . ASP A 1 89 ? 1.672 4.051 6.470 1.00 83.12 89 ASP A C 1
ATOM 667 O O . ASP A 1 89 ? 1.595 2.855 6.260 1.00 83.12 89 ASP A O 1
ATOM 671 N N . LEU A 1 90 ? 2.419 4.534 7.466 1.00 81.19 90 LEU A N 1
ATOM 672 C CA . LEU A 1 90 ? 3.340 3.701 8.245 1.00 81.19 90 LEU A CA 1
ATOM 673 C C . LEU A 1 90 ? 2.640 2.523 8.933 1.00 81.19 90 LEU A C 1
ATOM 675 O O . LEU A 1 90 ? 3.095 1.388 8.818 1.00 81.19 90 LEU A O 1
ATOM 679 N N . LEU A 1 91 ? 1.500 2.756 9.588 1.00 79.75 91 LEU A N 1
ATOM 680 C CA . LEU A 1 91 ? 0.744 1.698 10.265 1.00 79.75 91 LEU A CA 1
ATOM 681 C C . LEU A 1 91 ? 0.146 0.674 9.290 1.00 79.75 91 LEU A C 1
ATOM 683 O O . LEU A 1 91 ? -0.039 -0.476 9.676 1.00 79.75 91 LEU A O 1
ATOM 687 N N . THR A 1 92 ? -0.153 1.059 8.046 1.00 74.62 92 THR A N 1
ATOM 688 C CA . THR A 1 92 ? -0.689 0.143 7.017 1.00 74.62 92 THR A CA 1
ATOM 689 C C . THR A 1 92 ? 0.388 -0.431 6.086 1.00 74.62 92 THR A C 1
ATOM 691 O O . THR A 1 92 ? 0.173 -1.454 5.430 1.00 74.62 92 THR A O 1
ATOM 694 N N . GLU A 1 93 ? 1.565 0.189 6.050 1.00 70.81 93 GLU A N 1
ATOM 695 C CA . GLU A 1 93 ? 2.770 -0.219 5.328 1.00 70.81 93 GLU A CA 1
ATOM 696 C C . GLU A 1 93 ? 3.591 -1.233 6.147 1.00 70.81 93 GLU A C 1
ATOM 698 O O . GLU A 1 93 ? 4.339 -2.034 5.576 1.00 70.81 93 GLU A O 1
ATOM 703 N N . LEU A 1 94 ? 3.388 -1.274 7.471 1.00 54.00 94 LEU A N 1
ATOM 704 C CA . LEU A 1 94 ? 4.034 -2.184 8.419 1.00 54.00 94 LEU A CA 1
ATOM 705 C C . LEU A 1 94 ? 3.662 -3.661 8.184 1.00 54.00 94 LEU A C 1
ATOM 707 O O . LEU A 1 94 ? 2.741 -4.216 8.775 1.00 54.00 94 LEU A O 1
ATOM 711 N N . LEU A 1 95 ? 4.444 -4.261 7.280 1.00 47.81 95 LEU A N 1
ATOM 712 C CA . LEU A 1 95 ? 4.973 -5.634 7.197 1.00 47.81 95 LEU A CA 1
ATOM 713 C C . LEU A 1 95 ? 4.993 -6.107 5.736 1.00 47.81 95 LEU A C 1
ATOM 715 O O . LEU A 1 95 ? 4.324 -7.054 5.326 1.00 47.81 95 LEU A O 1
ATOM 719 N N . VAL A 1 96 ? 5.873 -5.497 4.937 1.00 50.25 96 VAL A N 1
ATOM 720 C CA . VAL A 1 96 ? 6.342 -6.083 3.664 1.00 50.25 96 VAL A CA 1
ATOM 721 C C . VAL A 1 96 ? 7.048 -7.437 3.895 1.00 50.25 96 VAL A C 1
ATOM 723 O O . VAL A 1 96 ? 7.201 -8.224 2.964 1.00 50.25 96 VAL A O 1
ATOM 726 N N . ILE A 1 97 ? 7.421 -7.743 5.144 1.00 45.38 97 ILE A N 1
ATOM 727 C CA . ILE A 1 97 ? 8.129 -8.964 5.555 1.00 45.38 97 ILE A CA 1
ATOM 728 C C . ILE A 1 97 ? 7.169 -10.154 5.786 1.00 45.38 97 ILE A C 1
ATOM 730 O O . ILE A 1 97 ? 7.614 -11.294 5.743 1.00 45.38 97 ILE A O 1
ATOM 734 N N . ASP A 1 98 ? 5.855 -9.922 5.910 1.00 51.19 98 ASP A N 1
ATOM 735 C CA . ASP A 1 98 ? 4.859 -10.975 6.192 1.00 51.19 98 ASP A CA 1
ATOM 736 C C . ASP A 1 98 ? 3.661 -10.977 5.227 1.00 51.19 98 ASP A C 1
ATOM 738 O O . ASP A 1 98 ? 2.609 -11.545 5.525 1.00 51.19 98 ASP A O 1
ATOM 742 N N . ARG A 1 99 ? 3.783 -10.383 4.029 1.00 57.72 99 ARG A N 1
ATOM 743 C CA . ARG A 1 99 ? 2.678 -10.478 3.064 1.00 57.72 99 ARG A CA 1
ATOM 744 C C . ARG A 1 99 ? 2.523 -11.915 2.556 1.00 57.72 99 ARG A C 1
ATOM 746 O O . ARG A 1 99 ? 3.479 -12.469 1.999 1.00 57.72 99 ARG A O 1
ATOM 753 N N . PRO A 1 100 ? 1.320 -12.511 2.671 1.00 63.22 100 PRO A N 1
ATOM 754 C CA . PRO A 1 100 ? 1.031 -13.756 1.983 1.00 63.22 100 PRO A CA 1
ATOM 755 C C . PRO A 1 100 ? 1.219 -13.544 0.481 1.00 63.22 100 PRO A C 1
ATOM 757 O O . PRO A 1 100 ? 0.971 -12.458 -0.051 1.00 63.22 100 PRO A O 1
ATOM 760 N N . LEU A 1 101 ? 1.676 -14.593 -0.200 1.00 68.06 101 LEU A N 1
ATOM 761 C CA . LEU A 1 101 ? 1.866 -14.555 -1.644 1.00 68.06 101 LEU A CA 1
ATOM 762 C C . LEU A 1 101 ? 0.586 -14.088 -2.344 1.00 68.06 101 LEU A C 1
ATOM 764 O O . LEU A 1 101 ? -0.509 -14.584 -2.071 1.00 68.06 101 LEU A O 1
ATOM 768 N N . VAL A 1 102 ? 0.725 -13.148 -3.280 1.00 75.50 102 VAL A N 1
ATOM 769 C CA . VAL A 1 102 ? -0.418 -12.705 -4.085 1.00 75.50 102 VAL A CA 1
ATOM 770 C C . VAL A 1 102 ? -0.905 -13.855 -4.978 1.00 75.50 102 VAL A C 1
ATOM 772 O O . VAL A 1 102 ? -0.110 -14.738 -5.322 1.00 75.50 102 VAL A O 1
ATOM 775 N N . PRO A 1 103 ? -2.174 -13.860 -5.434 1.00 72.19 103 PRO A N 1
ATOM 776 C CA . PRO A 1 103 ? -2.724 -14.966 -6.226 1.00 72.19 103 PRO A CA 1
ATOM 777 C C . PRO A 1 103 ? -1.864 -15.368 -7.435 1.00 72.19 103 PRO A C 1
ATOM 779 O O . PRO A 1 103 ? -1.726 -16.555 -7.730 1.00 72.19 103 PRO A O 1
ATOM 782 N N . ALA A 1 104 ? -1.219 -14.397 -8.090 1.00 75.00 104 ALA A N 1
ATOM 783 C CA . ALA A 1 104 ? -0.290 -14.653 -9.188 1.00 75.00 104 ALA A CA 1
ATOM 784 C C . ALA A 1 104 ? 0.958 -15.446 -8.749 1.00 75.00 104 ALA A C 1
ATOM 786 O O . ALA A 1 104 ? 1.373 -16.370 -9.443 1.00 75.00 104 ALA A O 1
ATOM 787 N N . GLN A 1 105 ? 1.530 -15.138 -7.582 1.00 77.62 105 GLN A N 1
ATOM 788 C CA . GLN A 1 105 ? 2.684 -15.853 -7.028 1.00 77.62 105 GLN A CA 1
ATOM 789 C C . GLN A 1 105 ? 2.304 -17.280 -6.609 1.00 77.62 105 GLN A C 1
ATOM 791 O O . GLN A 1 105 ? 3.022 -18.227 -6.934 1.00 77.62 105 GLN A O 1
ATOM 796 N N . CYS A 1 106 ? 1.135 -17.461 -5.984 1.00 74.56 106 CYS A N 1
ATOM 797 C CA . CYS A 1 106 ? 0.588 -18.788 -5.681 1.00 74.56 106 CYS A CA 1
ATOM 798 C C . CYS A 1 106 ? 0.415 -19.633 -6.952 1.00 74.56 106 CYS A C 1
ATOM 800 O O . CYS A 1 106 ? 0.823 -20.793 -6.990 1.00 74.56 106 CYS A O 1
ATOM 802 N N . ALA A 1 107 ? -0.130 -19.040 -8.019 1.00 77.06 107 ALA A N 1
ATOM 803 C CA . ALA A 1 107 ? -0.326 -19.715 -9.298 1.00 77.06 107 ALA A CA 1
ATOM 804 C C . ALA A 1 107 ? 0.992 -20.113 -9.989 1.00 77.06 107 ALA A C 1
ATOM 806 O O . ALA A 1 107 ? 1.015 -21.077 -10.751 1.00 77.06 107 ALA A O 1
ATOM 807 N N . VAL A 1 108 ? 2.096 -19.401 -9.742 1.00 77.38 108 VAL A N 1
ATOM 808 C CA . VAL A 1 108 ? 3.426 -19.794 -10.238 1.00 77.38 108 VAL A CA 1
ATOM 809 C C . VAL A 1 108 ? 3.964 -20.994 -9.457 1.00 77.38 108 VAL A C 1
ATOM 811 O O . VAL A 1 108 ? 4.502 -21.924 -10.059 1.00 77.38 108 VAL A O 1
ATOM 814 N N . LEU A 1 109 ? 3.780 -21.034 -8.135 1.00 73.69 109 LEU A N 1
ATOM 815 C CA . LEU A 1 109 ? 4.265 -22.140 -7.302 1.00 73.69 109 LEU A CA 1
ATOM 816 C C . LEU A 1 109 ? 3.540 -23.464 -7.552 1.00 73.69 109 LEU A C 1
ATOM 818 O O . LEU A 1 109 ? 4.139 -24.526 -7.382 1.00 73.69 109 LEU A O 1
ATOM 822 N N . THR A 1 110 ? 2.289 -23.431 -8.006 1.00 74.94 110 THR A N 1
ATOM 823 C CA . THR A 1 110 ? 1.542 -24.646 -8.369 1.00 74.94 110 THR A CA 1
ATOM 824 C C . THR A 1 110 ? 1.958 -25.231 -9.721 1.00 74.94 110 THR A C 1
ATOM 826 O O . THR A 1 110 ? 1.632 -26.383 -10.011 1.00 74.94 110 THR A O 1
ATOM 829 N N . ARG A 1 111 ? 2.726 -24.500 -10.544 1.00 74.56 111 ARG A N 1
ATOM 830 C CA . ARG A 1 111 ? 3.231 -25.013 -11.829 1.00 74.56 111 ARG A CA 1
ATOM 831 C C . ARG A 1 111 ? 4.341 -26.051 -11.626 1.00 74.56 111 ARG A C 1
ATOM 833 O O . ARG A 1 111 ? 5.094 -25.963 -10.650 1.00 74.56 111 ARG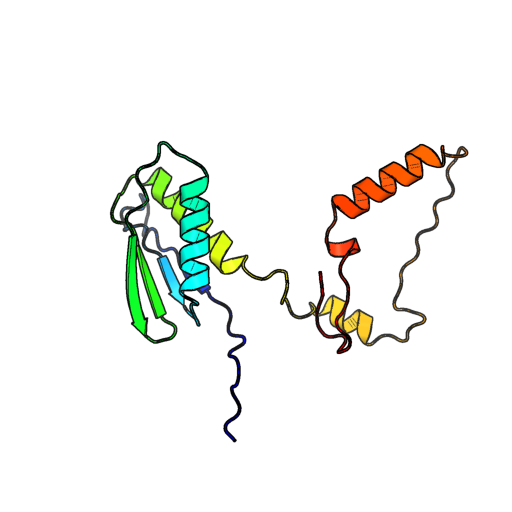 A O 1
ATOM 840 N N . PRO A 1 112 ? 4.519 -27.003 -12.558 1.00 72.31 112 PRO A N 1
ATOM 841 C CA . PRO A 1 112 ? 5.693 -27.872 -12.580 1.00 72.31 112 PRO A CA 1
ATOM 842 C C . PRO A 1 112 ? 6.982 -27.044 -12.649 1.00 72.31 112 PRO A C 1
ATOM 844 O O . PRO A 1 112 ? 7.025 -26.034 -13.349 1.00 72.31 112 PRO A O 1
ATOM 847 N N . VAL A 1 113 ? 8.049 -27.491 -11.975 1.00 66.31 113 VAL A N 1
ATOM 848 C CA . VAL A 1 113 ? 9.338 -26.766 -11.858 1.00 66.31 113 VAL A CA 1
ATOM 849 C C . VAL A 1 113 ? 9.887 -26.295 -13.212 1.00 66.31 113 VAL A C 1
ATOM 851 O O . VAL A 1 113 ? 10.451 -25.210 -13.306 1.00 66.31 113 VAL A O 1
ATOM 854 N N . ARG A 1 114 ? 9.646 -27.062 -14.281 1.00 63.94 114 ARG A N 1
ATOM 855 C CA . ARG A 1 114 ? 10.074 -26.750 -15.655 1.00 63.94 114 ARG A CA 1
ATOM 856 C C . ARG A 1 114 ? 9.414 -25.502 -16.269 1.00 63.94 114 ARG A C 1
ATOM 858 O O . ARG A 1 114 ? 9.855 -25.063 -17.321 1.00 63.94 114 ARG A O 1
ATOM 865 N N . HIS A 1 115 ? 8.390 -24.933 -15.629 1.00 62.69 115 HIS A N 1
ATOM 866 C CA . HIS A 1 115 ? 7.619 -23.784 -16.126 1.00 62.69 115 HIS A CA 1
ATOM 867 C C . HIS A 1 115 ? 7.501 -22.640 -15.105 1.00 62.69 115 HIS A C 1
ATOM 869 O O . HIS A 1 115 ? 6.631 -21.779 -15.241 1.00 62.69 115 HIS A O 1
ATOM 875 N N . ARG A 1 116 ? 8.322 -22.655 -14.045 1.00 67.19 116 ARG A N 1
ATOM 876 C CA . ARG A 1 116 ? 8.278 -21.640 -12.976 1.00 67.19 116 ARG A CA 1
ATOM 877 C C . ARG A 1 116 ? 9.127 -20.405 -13.256 1.00 67.19 116 ARG A C 1
ATOM 879 O O . ARG A 1 116 ? 8.923 -19.391 -12.601 1.00 67.19 116 ARG A O 1
ATOM 886 N N . TYR A 1 117 ? 10.071 -20.500 -14.185 1.00 70.06 117 TYR A N 1
ATOM 887 C CA . TYR A 1 117 ? 11.075 -19.470 -14.416 1.00 70.06 117 TYR A CA 1
ATOM 888 C C . TYR A 1 117 ? 10.956 -18.913 -15.824 1.00 70.06 117 TYR A C 1
ATOM 890 O O . TYR A 1 117 ? 10.762 -19.660 -16.783 1.00 70.06 117 TYR A O 1
ATOM 898 N N . GLU A 1 118 ? 11.103 -17.601 -15.924 1.00 76.69 118 GLU A N 1
ATOM 899 C CA . GLU A 1 118 ? 11.228 -16.882 -17.180 1.00 76.69 118 GLU A CA 1
ATOM 900 C C . GLU A 1 118 ? 12.701 -16.526 -17.382 1.00 76.69 118 GLU A C 1
ATOM 902 O O . GLU A 1 118 ? 13.384 -16.110 -16.443 1.00 76.69 118 GLU A O 1
ATOM 907 N N . ALA A 1 119 ? 13.207 -16.744 -18.592 1.00 81.56 119 ALA A N 1
ATOM 908 C CA . ALA A 1 119 ? 14.574 -16.417 -18.961 1.00 81.56 119 ALA A CA 1
ATOM 909 C C . ALA A 1 119 ? 14.535 -15.495 -20.176 1.00 81.56 119 ALA A C 1
ATOM 911 O O . ALA A 1 119 ? 13.909 -15.818 -21.185 1.00 81.56 119 ALA A O 1
ATOM 912 N N . VAL A 1 120 ? 15.221 -14.360 -20.071 1.00 84.44 120 VAL A N 1
ATOM 913 C CA . VAL A 1 120 ? 15.391 -13.414 -21.172 1.00 84.44 120 VAL A CA 1
ATOM 914 C C . VAL A 1 120 ? 16.836 -13.503 -21.640 1.00 84.44 120 VAL A C 1
ATOM 916 O O . VAL A 1 120 ? 17.762 -13.313 -20.852 1.00 84.44 120 VAL A O 1
ATOM 919 N N . PHE A 1 121 ? 17.021 -13.807 -22.921 1.00 86.06 121 PHE A N 1
ATOM 920 C CA . PHE A 1 121 ? 18.317 -13.754 -23.587 1.00 86.06 121 PHE A CA 1
ATOM 921 C C . PHE A 1 121 ? 18.357 -12.519 -24.482 1.00 86.06 121 PHE A C 1
ATOM 923 O O . PHE A 1 121 ? 17.438 -12.292 -25.267 1.00 86.06 121 PHE A O 1
ATOM 930 N N . ILE A 1 122 ? 19.411 -11.719 -24.343 1.00 86.62 122 ILE A N 1
ATOM 931 C CA . ILE A 1 122 ? 19.622 -10.509 -25.134 1.00 86.62 122 ILE A CA 1
ATOM 932 C C . ILE A 1 122 ? 20.939 -10.684 -25.874 1.00 86.62 122 ILE A C 1
ATOM 934 O O . ILE A 1 122 ? 21.977 -10.876 -25.242 1.00 86.62 122 ILE A O 1
ATOM 938 N N . GLU A 1 123 ? 20.888 -10.597 -27.199 1.00 89.31 123 GLU A N 1
ATOM 939 C CA . GLU A 1 123 ? 22.073 -10.565 -28.050 1.00 89.31 123 GLU A CA 1
ATOM 940 C C . GLU A 1 123 ? 22.405 -9.103 -28.377 1.00 89.31 123 GLU A C 1
ATOM 942 O O . GLU A 1 123 ? 21.676 -8.455 -29.134 1.00 89.31 123 GLU A O 1
ATOM 947 N N . PRO A 1 124 ? 23.447 -8.524 -27.759 1.00 85.38 124 PRO A N 1
ATOM 948 C CA . PRO A 1 124 ? 23.792 -7.135 -27.994 1.00 85.38 124 PRO A CA 1
ATOM 949 C C . PRO A 1 124 ? 24.501 -6.983 -29.345 1.00 85.38 124 PRO A C 1
ATOM 951 O O . PRO A 1 124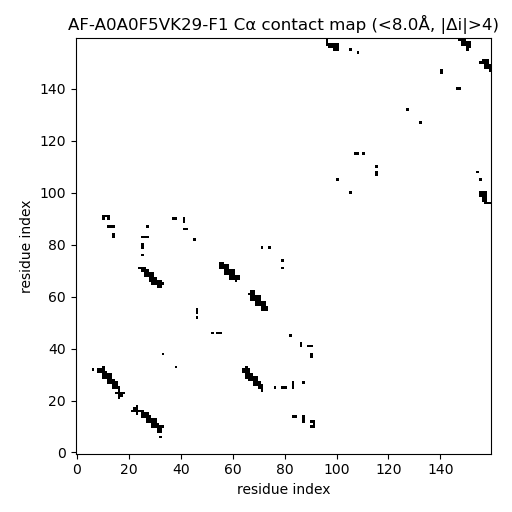 ? 25.344 -7.795 -29.717 1.00 85.38 124 PRO A O 1
ATOM 954 N N . ALA A 1 125 ? 24.212 -5.890 -30.056 1.00 83.75 125 ALA A N 1
ATOM 955 C CA . ALA A 1 125 ? 24.825 -5.592 -31.355 1.00 83.75 125 ALA A CA 1
ATOM 956 C C . ALA A 1 125 ? 26.356 -5.385 -31.292 1.00 83.75 125 ALA A C 1
ATOM 958 O O . ALA A 1 125 ? 27.035 -5.459 -32.313 1.00 83.75 125 ALA A O 1
ATOM 959 N N . ALA A 1 126 ? 26.901 -5.126 -30.101 1.00 88.56 126 ALA A N 1
ATOM 960 C CA . ALA A 1 126 ? 28.331 -5.043 -29.829 1.00 88.56 126 ALA A CA 1
ATOM 961 C C . ALA A 1 126 ? 28.652 -5.771 -28.519 1.00 88.56 126 ALA A C 1
ATOM 963 O O . ALA A 1 126 ? 27.809 -5.829 -27.623 1.00 88.56 126 ALA A O 1
ATOM 964 N N . SER A 1 127 ? 29.877 -6.292 -28.389 1.00 85.62 127 SER A N 1
ATOM 965 C CA . SER A 1 127 ? 30.316 -6.942 -27.150 1.00 85.62 127 SER A CA 1
ATOM 966 C C . SER A 1 127 ? 30.307 -5.927 -26.002 1.00 85.62 127 SER A C 1
ATOM 968 O O . SER A 1 127 ? 31.074 -4.962 -26.054 1.00 85.62 127 SER A O 1
ATOM 970 N N . PRO A 1 128 ? 29.469 -6.111 -24.968 1.00 87.00 128 PRO A N 1
ATOM 971 C CA . PRO A 1 128 ? 29.401 -5.174 -23.864 1.00 87.00 128 PRO A CA 1
ATOM 972 C C . PRO A 1 128 ? 30.627 -5.327 -22.963 1.00 87.00 128 PRO A C 1
ATOM 974 O O . PRO A 1 128 ? 31.205 -6.412 -22.850 1.00 87.00 128 PRO A O 1
ATOM 977 N N . ASP A 1 129 ? 31.002 -4.247 -22.280 1.00 93.12 129 ASP A N 1
ATOM 978 C CA . ASP A 1 129 ? 31.994 -4.336 -21.215 1.00 93.12 129 ASP A CA 1
ATOM 979 C C . ASP A 1 129 ? 31.438 -5.171 -20.052 1.00 93.12 129 ASP A C 1
ATOM 981 O O . ASP A 1 129 ? 30.447 -4.816 -19.408 1.00 93.12 129 ASP A O 1
ATOM 985 N N . ALA A 1 130 ? 32.100 -6.291 -19.766 1.00 91.88 130 ALA A N 1
ATOM 986 C CA . ALA A 1 130 ? 31.698 -7.211 -18.712 1.00 91.88 130 ALA A CA 1
ATOM 987 C C . ALA A 1 130 ? 31.749 -6.567 -17.314 1.00 91.88 130 ALA A C 1
ATOM 989 O O . ALA A 1 130 ? 30.988 -6.974 -16.431 1.00 91.88 130 ALA A O 1
ATOM 990 N N . GLY A 1 131 ? 32.632 -5.583 -17.102 1.00 93.94 131 GLY A N 1
ATOM 991 C CA . GLY A 1 131 ? 32.713 -4.824 -15.854 1.00 93.94 131 GLY A CA 1
ATOM 992 C C . GLY A 1 131 ? 31.472 -3.961 -15.648 1.00 93.94 131 GLY A C 1
ATOM 993 O O . GLY A 1 131 ? 30.751 -4.137 -14.663 1.00 93.94 131 GLY A O 1
ATOM 994 N N . ALA A 1 132 ? 31.173 -3.101 -16.623 1.00 92.19 132 ALA A N 1
ATOM 995 C CA . ALA A 1 132 ? 29.998 -2.236 -16.615 1.00 92.19 132 ALA A CA 1
ATOM 996 C C . ALA A 1 132 ? 28.680 -3.017 -16.491 1.00 92.19 132 ALA A C 1
ATOM 998 O O . ALA A 1 132 ? 27.818 -2.640 -15.697 1.00 92.19 132 ALA A O 1
ATOM 999 N N . VAL A 1 133 ? 28.529 -4.137 -17.210 1.00 93.75 133 VAL A N 1
ATOM 1000 C CA . VAL A 1 133 ? 27.329 -4.987 -17.102 1.00 93.75 133 VAL A CA 1
ATOM 1001 C C . VAL A 1 133 ? 27.164 -5.531 -15.685 1.00 93.75 133 VAL A C 1
ATOM 1003 O O . VAL A 1 133 ? 26.056 -5.546 -15.149 1.00 93.75 133 VAL A O 1
ATOM 1006 N N . ARG A 1 134 ? 28.255 -5.956 -15.042 1.00 94.69 134 ARG A N 1
ATOM 1007 C CA . ARG A 1 134 ? 28.202 -6.491 -13.678 1.00 94.69 134 ARG A CA 1
ATOM 1008 C C . ARG A 1 134 ? 27.776 -5.432 -12.667 1.00 94.69 134 ARG A C 1
ATOM 1010 O O . ARG A 1 134 ? 26.959 -5.742 -11.802 1.00 94.69 134 ARG A O 1
ATOM 1017 N N . GLU A 1 135 ? 28.301 -4.213 -12.769 1.00 94.44 135 GLU A N 1
ATOM 1018 C CA . GLU A 1 135 ? 27.884 -3.118 -11.885 1.00 94.44 135 GLU A CA 1
ATOM 1019 C C . GLU A 1 135 ? 26.429 -2.720 -12.130 1.00 94.44 135 GLU A C 1
ATOM 1021 O O . GLU A 1 135 ? 25.664 -2.608 -11.175 1.00 94.44 135 GLU A O 1
ATOM 1026 N N . ALA A 1 136 ? 26.002 -2.624 -13.392 1.00 92.25 136 ALA A N 1
ATOM 1027 C CA . ALA A 1 136 ? 24.612 -2.329 -13.727 1.00 92.25 136 ALA A CA 1
ATOM 1028 C C . ALA A 1 136 ? 23.648 -3.370 -13.132 1.00 92.25 136 ALA A C 1
ATOM 1030 O O . ALA A 1 136 ? 22.656 -3.008 -12.500 1.00 92.25 136 ALA A O 1
ATOM 1031 N N . LEU A 1 137 ? 23.965 -4.666 -13.249 1.00 93.56 137 LEU A N 1
ATOM 1032 C CA . LEU A 1 137 ? 23.168 -5.732 -12.635 1.00 93.56 137 LEU A CA 1
ATOM 1033 C C . LEU A 1 137 ? 23.131 -5.624 -11.105 1.00 93.56 137 LEU A C 1
ATOM 1035 O O . LEU A 1 137 ? 22.078 -5.843 -10.506 1.00 93.56 137 LEU A O 1
ATOM 1039 N N . ARG A 1 138 ? 24.243 -5.255 -10.454 1.00 93.00 138 ARG A N 1
ATOM 1040 C CA . ARG A 1 138 ? 24.252 -5.011 -9.003 1.00 93.00 138 ARG A CA 1
ATOM 1041 C C . ARG A 1 138 ? 23.361 -3.835 -8.625 1.00 93.00 138 ARG A C 1
ATOM 1043 O O . ARG A 1 138 ? 22.601 -3.967 -7.670 1.00 93.00 138 ARG A O 1
ATOM 1050 N N . SER A 1 139 ? 23.412 -2.730 -9.368 1.00 92.31 139 SER A N 1
ATOM 1051 C CA . SER A 1 139 ? 22.546 -1.568 -9.143 1.00 92.31 139 SER A CA 1
ATOM 1052 C C . SER A 1 139 ? 21.068 -1.923 -9.290 1.00 92.31 139 SER A C 1
ATOM 1054 O O . SER A 1 139 ? 20.273 -1.537 -8.439 1.00 92.31 139 SER A O 1
ATOM 1056 N N . VAL A 1 140 ? 20.704 -2.723 -10.299 1.00 93.25 140 VAL A N 1
ATOM 1057 C CA . VAL A 1 140 ? 19.334 -3.236 -10.478 1.00 93.25 140 VAL A CA 1
ATOM 1058 C C . VAL A 1 140 ? 18.915 -4.080 -9.269 1.00 93.25 140 VAL A C 1
ATOM 1060 O O . VAL A 1 140 ? 17.874 -3.827 -8.670 1.00 93.25 140 VAL A O 1
ATOM 1063 N N . VAL A 1 141 ? 19.737 -5.038 -8.832 1.00 90.69 141 VAL A N 1
ATOM 1064 C CA . VAL A 1 141 ? 19.421 -5.863 -7.650 1.00 90.69 141 VAL A CA 1
ATOM 1065 C C . VAL A 1 141 ? 19.315 -5.027 -6.367 1.00 90.69 141 VAL A C 1
ATOM 1067 O O . VAL A 1 141 ? 18.510 -5.351 -5.495 1.00 90.69 141 VAL A O 1
ATOM 1070 N N . ALA A 1 142 ? 20.097 -3.953 -6.232 1.00 83.69 142 ALA A N 1
ATOM 1071 C CA . ALA A 1 142 ? 19.999 -3.034 -5.097 1.00 83.69 142 ALA A CA 1
ATOM 1072 C C . ALA A 1 142 ? 18.718 -2.182 -5.139 1.00 83.69 142 ALA A C 1
ATOM 1074 O O . ALA A 1 142 ? 18.106 -1.963 -4.098 1.00 83.69 142 ALA A O 1
ATOM 1075 N N . ALA A 1 143 ? 18.306 -1.728 -6.326 1.00 85.94 143 ALA A N 1
ATOM 1076 C CA . ALA A 1 143 ? 17.125 -0.888 -6.522 1.00 85.94 143 ALA A CA 1
ATOM 1077 C C . ALA A 1 143 ? 15.796 -1.665 -6.464 1.00 85.94 143 ALA A C 1
ATOM 1079 O O . ALA A 1 143 ? 14.746 -1.060 -6.253 1.00 85.94 143 ALA A O 1
ATOM 1080 N N . HIS A 1 144 ? 15.827 -2.991 -6.641 1.00 82.31 144 HIS A N 1
ATOM 1081 C CA . HIS A 1 144 ? 14.633 -3.839 -6.699 1.00 82.31 144 HIS A CA 1
ATOM 1082 C C . HIS A 1 144 ? 14.654 -4.930 -5.612 1.00 82.31 144 HIS A C 1
ATOM 1084 O O . HIS A 1 144 ? 15.106 -6.053 -5.869 1.00 82.31 144 HIS A O 1
ATOM 1090 N N . PRO A 1 145 ? 14.124 -4.648 -4.403 1.00 77.25 145 PRO A N 1
ATOM 1091 C CA . PRO A 1 145 ? 14.101 -5.587 -3.274 1.00 77.25 145 PRO A CA 1
ATOM 1092 C C . PRO A 1 145 ? 13.488 -6.957 -3.597 1.00 77.25 145 PRO A C 1
ATOM 1094 O O . PRO A 1 145 ? 13.892 -7.974 -3.037 1.00 77.25 145 PRO A O 1
ATOM 1097 N N . GLN A 1 146 ? 12.557 -7.014 -4.551 1.00 77.38 146 GLN A N 1
ATOM 1098 C CA . GLN A 1 146 ? 11.891 -8.242 -4.987 1.00 77.38 146 GLN A CA 1
ATOM 1099 C C . GLN A 1 146 ? 12.880 -9.275 -5.550 1.00 77.38 146 GLN A C 1
ATOM 1101 O O . GLN A 1 146 ? 12.679 -10.472 -5.360 1.00 77.38 146 GLN A O 1
ATOM 1106 N N . LEU A 1 147 ? 13.976 -8.836 -6.182 1.00 82.56 147 LEU A N 1
ATOM 1107 C CA . LEU A 1 147 ? 15.011 -9.724 -6.734 1.00 82.56 147 LEU A CA 1
ATOM 1108 C C . LEU A 1 147 ? 15.863 -10.398 -5.652 1.00 82.56 147 LEU A C 1
ATOM 1110 O O . LEU A 1 147 ? 16.581 -11.357 -5.932 1.00 82.56 147 LEU A O 1
ATOM 1114 N N . ARG A 1 148 ? 15.797 -9.889 -4.420 1.00 79.19 148 ARG A N 1
ATOM 1115 C CA . ARG A 1 148 ? 16.506 -10.427 -3.255 1.00 79.19 148 ARG A CA 1
ATOM 1116 C C . ARG A 1 148 ? 15.602 -11.273 -2.366 1.00 79.19 148 ARG A C 1
ATOM 1118 O O . ARG A 1 148 ? 16.111 -11.935 -1.467 1.00 79.19 148 ARG A O 1
ATOM 1125 N N . SER A 1 149 ? 14.296 -11.272 -2.635 1.00 71.88 149 SER A N 1
ATOM 1126 C CA . SER A 1 149 ? 13.329 -12.035 -1.858 1.00 71.88 149 SER A CA 1
ATOM 1127 C C . SER A 1 149 ? 13.605 -13.535 -1.955 1.00 71.88 149 SER A C 1
ATOM 1129 O O . SER A 1 149 ? 13.864 -14.093 -3.025 1.00 71.88 149 SER A O 1
ATOM 1131 N N . ARG A 1 150 ? 13.567 -14.199 -0.808 1.00 70.38 150 ARG A N 1
ATOM 1132 C CA . ARG A 1 150 ? 13.615 -15.657 -0.681 1.00 70.38 150 ARG A CA 1
ATOM 1133 C C . ARG A 1 150 ? 12.223 -16.159 -0.360 1.00 70.38 150 ARG A C 1
ATOM 1135 O O . ARG A 1 150 ? 11.382 -15.371 0.024 1.00 70.38 150 ARG A O 1
ATOM 1142 N N . LEU A 1 151 ? 11.950 -17.447 -0.524 1.00 66.62 151 LEU A N 1
ATOM 1143 C CA . LEU A 1 151 ? 10.728 -18.045 0.015 1.00 66.62 151 LEU A CA 1
ATOM 1144 C C . LEU A 1 151 ? 11.105 -18.892 1.230 1.00 66.62 151 LEU A C 1
ATOM 1146 O O . LEU A 1 151 ? 12.107 -19.609 1.183 1.00 66.62 151 LEU A O 1
ATOM 1150 N N . ASP A 1 152 ? 10.328 -18.814 2.311 1.00 63.66 152 ASP A N 1
ATOM 1151 C CA . ASP A 1 152 ? 10.476 -19.732 3.445 1.00 63.66 152 ASP A CA 1
ATOM 1152 C C . ASP A 1 152 ? 10.302 -21.196 2.985 1.00 63.66 152 ASP A C 1
ATOM 1154 O O . ASP A 1 152 ? 9.664 -21.477 1.968 1.00 63.66 152 ASP A O 1
ATOM 1158 N N . ARG A 1 153 ? 10.849 -22.154 3.743 1.00 53.50 153 ARG A N 1
ATOM 1159 C CA . ARG A 1 153 ? 10.794 -23.604 3.474 1.00 53.50 153 ARG A CA 1
ATOM 1160 C C . ARG A 1 153 ? 9.380 -24.146 3.267 1.00 53.50 153 ARG A C 1
ATOM 1162 O O . ARG A 1 153 ? 9.227 -25.189 2.639 1.00 53.50 153 ARG A O 1
ATOM 1169 N N . THR A 1 154 ? 8.365 -23.460 3.784 1.00 56.78 154 THR A N 1
ATOM 1170 C CA . THR A 1 154 ? 6.946 -23.795 3.601 1.00 56.78 154 THR A CA 1
ATOM 1171 C C . THR A 1 154 ? 6.369 -23.311 2.262 1.00 56.78 154 THR A C 1
ATOM 1173 O O . THR A 1 154 ? 5.249 -23.671 1.911 1.00 56.78 154 THR A O 1
ATOM 1176 N N . GLY A 1 155 ? 7.124 -22.519 1.492 1.00 54.75 155 GLY A N 1
ATOM 1177 C CA . GLY A 1 155 ? 6.762 -22.022 0.164 1.00 54.75 155 GLY A CA 1
ATOM 1178 C C . GLY A 1 155 ? 5.683 -20.939 0.157 1.00 54.75 155 GLY A C 1
ATOM 1179 O O . GLY A 1 155 ? 5.282 -20.512 -0.916 1.00 54.75 155 GLY A O 1
ATOM 1180 N N . GLY A 1 156 ? 5.198 -20.497 1.320 1.00 53.56 156 GLY A N 1
ATOM 1181 C CA . GLY A 1 156 ? 4.056 -19.584 1.418 1.00 53.56 156 GLY A CA 1
ATOM 1182 C C . GLY A 1 156 ? 4.404 -18.116 1.655 1.00 53.56 156 GLY A C 1
ATOM 1183 O O . GLY A 1 156 ? 3.484 -17.301 1.707 1.00 53.56 156 GLY A O 1
ATOM 1184 N N . ARG A 1 157 ? 5.684 -17.773 1.870 1.00 56.03 157 ARG A N 1
ATOM 1185 C CA . ARG A 1 157 ? 6.078 -16.447 2.376 1.00 56.03 157 ARG A CA 1
ATOM 1186 C C . ARG A 1 157 ? 7.428 -15.978 1.847 1.00 56.03 157 ARG A C 1
ATOM 1188 O O . ARG A 1 157 ? 8.344 -16.803 1.817 1.00 56.03 157 ARG A O 1
ATOM 1195 N N . PRO A 1 158 ? 7.577 -14.692 1.484 1.00 51.59 158 PRO A N 1
ATOM 1196 C CA . PRO A 1 158 ? 8.875 -14.099 1.219 1.00 51.59 158 PRO A CA 1
ATOM 1197 C C . PRO A 1 158 ? 9.715 -13.992 2.506 1.00 51.59 158 PRO A C 1
ATOM 1199 O O . PRO A 1 158 ? 9.183 -13.654 3.553 1.00 51.59 158 PRO A O 1
ATOM 1202 N N . THR A 1 159 ? 11.019 -14.246 2.447 1.00 52.62 159 THR A N 1
ATOM 1203 C CA . THR A 1 159 ? 11.994 -13.945 3.503 1.00 52.62 159 THR A CA 1
ATOM 1204 C C . THR A 1 159 ? 13.034 -12.965 2.958 1.00 52.62 159 THR A C 1
ATOM 1206 O O . THR A 1 159 ? 13.375 -13.019 1.772 1.00 52.62 159 THR A O 1
ATOM 1209 N N . GLY A 1 160 ? 13.453 -12.014 3.800 1.00 50.03 160 GLY A N 1
ATOM 1210 C CA . GLY A 1 160 ? 14.411 -10.953 3.453 1.00 50.03 160 GLY A CA 1
ATOM 1211 C C . GLY A 1 160 ? 15.825 -11.442 3.160 1.00 50.03 160 GLY A C 1
ATOM 1212 O O . GLY A 1 160 ? 16.203 -12.536 3.642 1.00 50.03 160 GLY A O 1
#

Nearest PDB structures (foldseek):
  6drd-assembly1_K  TM=4.389E-01  e=2.298E-01  Homo sapiens
  8bws-assembly1_K  TM=4.321E-01  e=3.291E-01  Saccharomyces cerevisiae S288C
  7ae1-assembly1_K  TM=4.355E-01  e=4.182E-01  Homo sapiens
  8tvx-assembly1_K  TM=4.419E-01  e=1.157E+00  Saccharomyces cerevisiae
  4kyz-assembly1_A  TM=5.258E-01  e=3.202E+00  synthetic construct

Mean predicted aligned error: 16.13 Å

Radius of gyr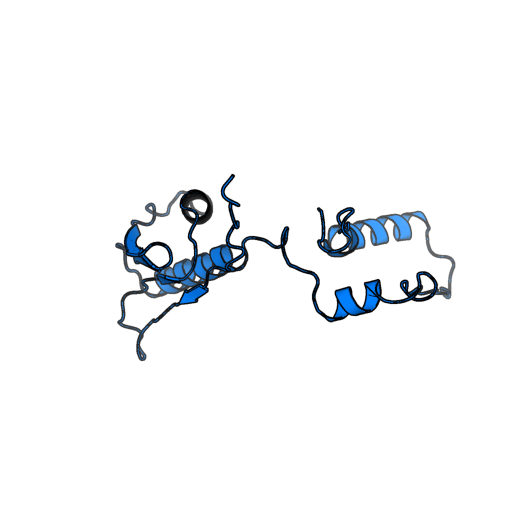ation: 22.62 Å; Cα contacts (8 Å, |Δi|>4): 159; chains: 1; bounding box: 50×51×57 Å